Protein AF-A0A1G1BSC0-F1 (afdb_monomer)

Nearest PDB structures (foldseek):
  4chg-assembly3_E  TM=6.223E-01  e=8.580E-01  Mycobacterium tuberculosis H37Rv
  1u7d-assembly1_A  TM=5.367E-01  e=4.393E+00  Methanocaldococcus jannaschii
  8uu8-assembly1_v  TM=3.610E-01  e=3.247E+00  Listeria monocytogenes EGD-e

Secondary structure (DSSP, 8-state):
-------HHHHHHHHHHHHHHHHSB-TTTTTPBP---HHHHHHHHHHHHHT--EE---HHHHHHHHHHH-PPEE-HHHHHHHHHHTTS----HHHHHHHHHHHHTTPPPPPHHHHHHHHHHHSSPPP---S-----PPP---

Radius of gyration: 19.14 Å; Cα contacts (8 Å, |Δi|>4): 125; chains: 1; bounding box: 34×44×58 Å

Mean predicted aligned error: 8.36 Å

Foldseek 3Di:
DDDDDCPPQLVVLLVVLVVCQCQQFQPVPVGHGQDDDSVLSNQLSVCVVVVHAAEAPPPSSQSSCCVPPVGHHHHPLNVVLVCLVVVVDADDPVVLVVQLVCVVVVHDDDDPVSQVSVCVSRVDHRDDDPPDPDDDDPDPDD

pLDDT: mean 86.01, std 16.2, range [36.44, 97.12]

Sequence (142 aa):
MRSEVESAEFKLLRRAVQKKAETLRNPRNNERPFYLSSEDIDVVTAAVTHAWEVTTVDKELIAFLSLQYDLEAVEPLHLVNNWLEGGLITWDDNRHAVVEDWLDQNEKPQSPAEIRRFEKLTGRRYPQWDGDPGPSRPARRG

Structure (mmCIF, N/CA/C/O backbone):
data_AF-A0A1G1BSC0-F1
#
_entry.id   AF-A0A1G1BSC0-F1
#
loop_
_atom_site.group_PDB
_atom_site.id
_atom_site.type_symbol
_atom_site.label_atom_id
_atom_site.label_alt_id
_atom_site.label_comp_id
_atom_site.label_asym_id
_atom_site.label_entity_id
_atom_site.label_seq_id
_atom_site.pdbx_PDB_ins_code
_atom_site.Cartn_x
_atom_site.Cartn_y
_atom_site.Cartn_z
_atom_site.occupancy
_atom_site.B_iso_or_equiv
_atom_site.auth_seq_id
_atom_site.auth_comp_id
_atom_site.auth_asym_id
_atom_site.auth_atom_id
_atom_site.pdbx_PDB_model_num
ATOM 1 N N . MET A 1 1 ? 13.858 -22.646 9.474 1.00 40.22 1 MET A N 1
ATOM 2 C CA . MET A 1 1 ? 13.112 -22.586 8.205 1.00 40.22 1 MET A CA 1
ATOM 3 C C . MET A 1 1 ? 13.793 -21.524 7.349 1.00 40.22 1 MET A C 1
ATOM 5 O O . MET A 1 1 ? 13.528 -20.347 7.523 1.00 40.22 1 MET A O 1
ATOM 9 N N . ARG A 1 2 ? 14.828 -21.911 6.594 1.00 36.44 2 ARG A N 1
ATOM 10 C CA . ARG A 1 2 ? 15.519 -21.006 5.662 1.00 36.44 2 ARG A CA 1
ATOM 11 C C . ARG A 1 2 ? 14.739 -21.069 4.357 1.00 36.44 2 ARG A C 1
ATOM 13 O O . ARG A 1 2 ? 14.438 -22.177 3.922 1.00 36.44 2 ARG A O 1
ATOM 20 N N . SER A 1 3 ? 14.359 -19.902 3.848 1.00 45.97 3 SER A N 1
ATOM 21 C CA . SER A 1 3 ? 13.565 -19.730 2.638 1.00 45.97 3 SER A CA 1
ATOM 22 C C . SER A 1 3 ? 14.105 -20.598 1.511 1.00 45.97 3 SER A C 1
ATOM 24 O O . SER A 1 3 ? 15.316 -20.678 1.288 1.00 45.97 3 SER A O 1
ATOM 26 N N . GLU A 1 4 ? 13.194 -21.268 0.814 1.00 51.69 4 GLU A N 1
ATOM 27 C CA . GLU A 1 4 ? 13.471 -21.760 -0.522 1.00 51.6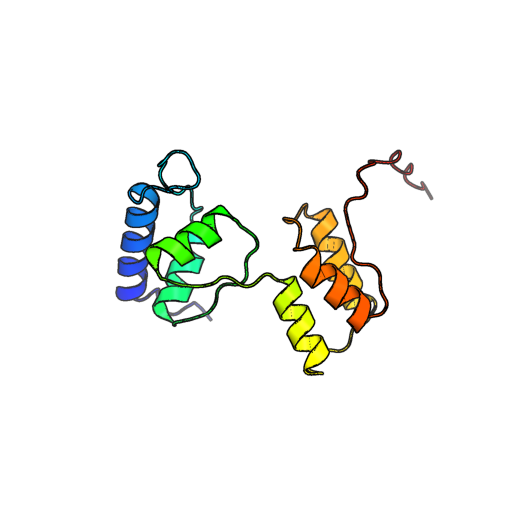9 4 GLU A CA 1
ATOM 28 C C . GLU A 1 4 ? 13.975 -20.568 -1.330 1.00 51.69 4 GLU A C 1
ATOM 30 O O . GLU A 1 4 ? 13.263 -19.596 -1.561 1.00 51.69 4 GLU A O 1
ATOM 35 N N . VAL A 1 5 ? 15.278 -20.608 -1.594 1.00 50.44 5 VAL A N 1
ATOM 36 C CA . VAL A 1 5 ? 15.989 -19.983 -2.700 1.00 50.44 5 VAL A CA 1
ATOM 37 C C . VAL A 1 5 ? 15.021 -19.272 -3.643 1.00 50.44 5 VAL A C 1
ATOM 39 O O . VAL A 1 5 ? 14.315 -19.946 -4.388 1.00 50.44 5 VAL A O 1
ATOM 42 N N . GLU A 1 6 ? 15.016 -17.933 -3.617 1.00 62.03 6 GLU A N 1
ATOM 43 C CA . GLU A 1 6 ? 14.444 -17.098 -4.681 1.00 62.03 6 GLU A CA 1
ATOM 44 C C . GLU A 1 6 ? 14.647 -17.807 -6.021 1.00 62.03 6 GLU A C 1
ATOM 46 O O . GLU A 1 6 ? 15.796 -18.003 -6.456 1.00 62.03 6 GLU A O 1
ATOM 51 N N . SER A 1 7 ? 13.550 -18.265 -6.625 1.00 80.44 7 SER A N 1
ATOM 52 C CA . SER A 1 7 ? 13.614 -19.059 -7.843 1.00 80.44 7 SER A CA 1
ATOM 53 C C . SER A 1 7 ? 14.392 -18.282 -8.911 1.00 80.44 7 SER A C 1
ATOM 55 O O . SER A 1 7 ? 14.447 -17.047 -8.906 1.00 80.44 7 SER A O 1
ATOM 57 N N . ALA A 1 8 ? 15.039 -18.987 -9.842 1.00 85.12 8 ALA A N 1
ATOM 58 C CA . ALA A 1 8 ? 15.734 -18.321 -10.949 1.00 85.12 8 ALA A CA 1
ATOM 59 C C . ALA A 1 8 ? 14.800 -17.351 -11.703 1.00 85.12 8 ALA A C 1
ATOM 61 O O . ALA A 1 8 ? 15.237 -16.299 -12.169 1.00 85.12 8 ALA A O 1
ATOM 62 N N . GLU A 1 9 ? 13.512 -17.691 -11.742 1.00 87.06 9 GLU A N 1
ATOM 63 C CA . GLU A 1 9 ? 12.424 -16.864 -12.248 1.00 87.06 9 GLU A CA 1
ATOM 64 C C . GLU A 1 9 ? 12.230 -15.577 -11.436 1.00 87.06 9 GLU A C 1
ATOM 66 O O . GLU A 1 9 ? 12.271 -14.497 -12.024 1.00 87.06 9 GLU A O 1
ATOM 71 N N . PHE A 1 10 ? 12.133 -15.650 -10.102 1.00 89.56 10 PHE A N 1
ATOM 72 C CA . PHE A 1 10 ? 12.009 -14.463 -9.248 1.00 89.56 10 PHE A C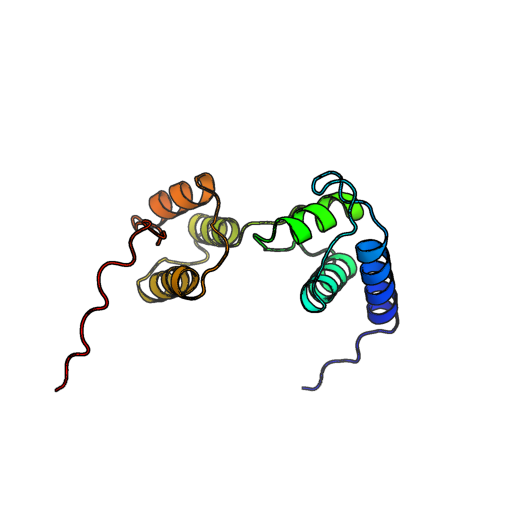A 1
ATOM 73 C C . PHE A 1 10 ? 13.183 -13.499 -9.452 1.00 89.56 10 PHE A C 1
ATOM 75 O O . PHE A 1 10 ? 12.989 -12.304 -9.655 1.00 89.56 10 PHE A O 1
ATOM 82 N N . LYS A 1 11 ? 14.419 -14.013 -9.496 1.00 92.94 11 LYS A N 1
ATOM 83 C CA . LYS A 1 11 ? 15.618 -13.185 -9.733 1.00 92.94 11 LYS A CA 1
ATOM 84 C C . LYS A 1 11 ? 15.612 -12.519 -11.103 1.00 92.94 11 LYS A C 1
ATOM 86 O O . LYS A 1 11 ? 16.068 -11.380 -11.237 1.00 92.94 11 LYS A O 1
ATOM 91 N N . LEU A 1 12 ? 15.147 -13.230 -12.129 1.00 93.94 12 LEU A N 1
ATOM 92 C CA . LEU A 1 12 ? 15.026 -12.684 -13.476 1.00 93.94 12 LEU A CA 1
ATOM 93 C C . LEU A 1 12 ? 13.964 -11.583 -13.517 1.00 93.94 12 LEU A C 1
ATOM 95 O O . LEU A 1 12 ? 14.235 -10.499 -14.039 1.00 93.94 12 LEU A O 1
ATOM 99 N N . LEU A 1 13 ? 12.798 -11.831 -12.920 1.00 94.25 13 LEU A N 1
ATOM 100 C CA . LEU A 1 13 ? 11.711 -10.865 -12.857 1.00 94.25 13 LEU A CA 1
ATOM 101 C C . LEU A 1 13 ? 12.119 -9.628 -12.059 1.00 94.25 13 LEU A C 1
ATOM 103 O O . LEU A 1 13 ? 11.956 -8.519 -12.554 1.00 94.25 13 LEU A O 1
ATOM 107 N N . ARG A 1 14 ? 12.767 -9.798 -10.906 1.00 96.06 14 ARG A N 1
ATOM 108 C CA . ARG A 1 14 ? 13.306 -8.702 -10.092 1.00 96.06 14 ARG A CA 1
ATOM 109 C C . ARG A 1 14 ? 14.221 -7.781 -10.893 1.00 96.06 14 ARG A C 1
ATOM 111 O O . ARG A 1 14 ? 14.089 -6.561 -10.842 1.00 96.06 14 ARG A O 1
ATOM 118 N N . ARG A 1 15 ? 15.133 -8.350 -11.691 1.00 96.62 15 ARG A N 1
ATOM 119 C CA . ARG A 1 15 ? 16.006 -7.573 -12.591 1.00 96.62 15 ARG A CA 1
ATOM 120 C C . ARG A 1 15 ? 15.215 -6.848 -13.676 1.00 96.62 15 ARG A C 1
ATOM 122 O O . ARG A 1 15 ? 15.557 -5.718 -14.015 1.00 96.62 15 ARG A O 1
ATOM 129 N N . ALA A 1 16 ? 14.179 -7.481 -14.223 1.00 96.12 16 ALA A N 1
ATOM 130 C CA . ALA A 1 16 ? 13.308 -6.852 -15.208 1.00 96.12 16 ALA A CA 1
ATOM 131 C C . ALA A 1 16 ? 12.516 -5.683 -14.599 1.00 96.12 16 ALA A C 1
ATOM 133 O O . ALA A 1 16 ? 12.466 -4.612 -15.202 1.00 96.12 16 ALA A O 1
ATOM 134 N N . VAL A 1 17 ? 11.962 -5.854 -13.395 1.00 96.25 17 VAL A N 1
ATOM 135 C CA . VAL A 1 17 ? 11.259 -4.814 -12.629 1.00 96.25 17 VAL A CA 1
ATOM 136 C C . VAL A 1 17 ? 12.201 -3.643 -12.342 1.00 96.25 17 VAL A C 1
ATOM 138 O O . VAL A 1 17 ? 11.870 -2.513 -12.696 1.00 96.25 17 VAL A O 1
ATOM 141 N N . GLN A 1 18 ? 13.406 -3.911 -11.825 1.00 97.00 18 GLN A N 1
ATOM 142 C CA . GLN A 1 18 ? 14.449 -2.900 -11.606 1.00 97.00 18 GLN A CA 1
ATOM 143 C C . GLN A 1 18 ? 14.744 -2.116 -12.886 1.00 97.00 18 GLN A C 1
ATOM 145 O O . GLN A 1 18 ? 14.698 -0.886 -12.905 1.00 97.00 18 GLN A O 1
ATOM 150 N N . LYS A 1 19 ? 14.995 -2.826 -13.993 1.00 96.50 19 LYS A N 1
ATOM 151 C CA . LYS A 1 19 ? 15.314 -2.176 -15.263 1.00 96.50 19 LYS A CA 1
ATOM 152 C C . LYS A 1 19 ? 14.164 -1.304 -15.758 1.00 96.50 19 LYS A C 1
ATOM 154 O O . LYS A 1 19 ? 14.406 -0.237 -16.323 1.00 96.50 19 LYS A O 1
ATOM 159 N N . LYS A 1 20 ? 12.921 -1.745 -15.558 1.00 95.81 20 LYS A N 1
ATOM 160 C CA . LYS A 1 20 ? 11.731 -0.969 -15.904 1.00 95.81 20 LYS A CA 1
ATOM 161 C C . LYS A 1 20 ? 11.603 0.275 -15.035 1.00 95.81 20 LYS A C 1
ATOM 163 O O . LYS A 1 20 ? 11.376 1.332 -15.604 1.00 95.81 20 LYS A O 1
ATOM 168 N N . ALA A 1 21 ? 11.824 0.198 -13.725 1.00 94.50 21 ALA A N 1
ATOM 169 C CA . ALA A 1 21 ? 11.788 1.375 -12.853 1.00 94.50 21 ALA A CA 1
ATOM 170 C C . ALA A 1 21 ? 12.781 2.462 -13.317 1.00 94.50 21 ALA A C 1
ATOM 172 O O . ALA A 1 21 ? 12.419 3.628 -13.455 1.00 94.50 21 ALA A O 1
ATOM 173 N N . GLU A 1 22 ? 13.995 2.056 -13.698 1.00 94.00 22 GLU A N 1
ATOM 174 C CA . GLU A 1 22 ? 15.059 2.954 -14.175 1.00 94.00 22 GLU A CA 1
ATOM 175 C C . GLU A 1 22 ? 14.814 3.572 -15.564 1.00 94.00 22 GLU A C 1
ATOM 177 O O . GLU A 1 22 ? 15.435 4.579 -15.915 1.00 94.00 22 GLU A O 1
ATOM 182 N N . THR A 1 23 ? 13.968 2.957 -16.395 1.00 93.12 23 THR A N 1
ATOM 183 C CA . THR A 1 23 ? 13.819 3.337 -17.813 1.00 93.12 23 THR A CA 1
ATOM 184 C C . THR A 1 23 ? 12.435 3.856 -18.174 1.00 93.12 23 THR A C 1
ATOM 186 O O . THR A 1 23 ? 12.325 4.711 -19.056 1.00 93.12 23 THR A O 1
ATOM 189 N N . LEU A 1 24 ? 11.390 3.375 -17.501 1.00 92.38 24 LEU A N 1
ATOM 190 C CA . LEU A 1 24 ? 10.013 3.784 -17.726 1.00 92.38 24 LEU A CA 1
ATOM 191 C C . LEU A 1 24 ? 9.826 5.232 -17.277 1.00 92.38 24 LEU A C 1
ATOM 193 O O . LEU A 1 24 ? 10.211 5.621 -16.178 1.00 92.38 24 LEU A O 1
ATOM 197 N N . ARG A 1 25 ? 9.237 6.040 -18.154 1.00 90.25 25 ARG A N 1
ATOM 198 C CA . ARG A 1 25 ? 9.015 7.465 -17.921 1.00 90.25 25 ARG A CA 1
ATOM 199 C C . ARG A 1 25 ? 7.732 7.640 -17.122 1.00 90.25 25 ARG A C 1
ATOM 201 O O . ARG A 1 25 ? 6.675 7.207 -17.571 1.00 90.25 25 ARG A O 1
ATOM 208 N N . ASN A 1 26 ? 7.819 8.274 -15.955 1.00 87.94 26 ASN A N 1
ATOM 209 C CA . ASN A 1 26 ? 6.658 8.575 -15.131 1.00 87.94 26 ASN A CA 1
ATOM 210 C C . ASN A 1 26 ? 5.995 9.877 -15.625 1.00 87.94 26 ASN A C 1
ATOM 212 O O . ASN A 1 26 ? 6.535 10.964 -15.383 1.00 87.94 26 ASN A O 1
ATOM 216 N N . PRO A 1 27 ? 4.816 9.820 -16.275 1.00 85.88 27 PRO A N 1
ATOM 217 C CA . PRO A 1 27 ? 4.147 11.018 -16.784 1.00 85.88 27 PRO A CA 1
ATOM 218 C C . PRO A 1 27 ? 3.705 11.973 -15.663 1.00 85.88 27 PRO A C 1
ATOM 220 O O . PRO A 1 27 ? 3.497 13.156 -15.910 1.00 85.88 27 PRO A O 1
ATOM 223 N N . ARG A 1 28 ? 3.600 11.495 -14.415 1.00 83.69 28 ARG A N 1
ATOM 224 C CA . ARG A 1 28 ? 3.252 12.314 -13.243 1.00 83.69 28 ARG A CA 1
ATOM 225 C C . ARG A 1 28 ? 4.456 13.033 -12.626 1.00 83.69 28 ARG A C 1
ATOM 227 O O . ARG A 1 28 ? 4.263 13.843 -11.726 1.00 83.69 28 ARG A O 1
ATOM 234 N N . ASN A 1 29 ? 5.679 12.753 -13.087 1.00 84.12 29 ASN A N 1
ATOM 235 C CA . ASN A 1 29 ? 6.918 13.304 -12.530 1.00 84.12 29 ASN A CA 1
ATOM 236 C C . ASN A 1 29 ? 7.858 13.843 -13.623 1.00 84.12 29 ASN A C 1
ATOM 238 O O . ASN A 1 29 ? 9.027 13.462 -13.695 1.00 84.12 29 ASN A O 1
ATOM 242 N N . ASN A 1 30 ? 7.349 14.713 -14.504 1.00 84.94 30 ASN A N 1
ATOM 243 C CA . ASN A 1 30 ? 8.121 15.331 -15.597 1.00 84.94 30 ASN A CA 1
ATOM 244 C C . ASN A 1 30 ? 8.887 14.308 -16.455 1.00 84.94 30 ASN A C 1
ATOM 246 O O . ASN A 1 30 ? 10.038 14.541 -16.824 1.00 84.94 30 ASN A O 1
ATOM 250 N N . GLU A 1 31 ? 8.278 13.144 -16.696 1.00 88.50 31 GLU A N 1
ATOM 251 C CA . GLU A 1 31 ? 8.877 12.030 -17.438 1.00 88.50 31 GLU A CA 1
ATOM 252 C C . GLU A 1 31 ? 10.184 11.490 -16.830 1.00 88.50 31 GLU A C 1
ATOM 254 O O . GLU A 1 31 ? 10.938 10.773 -17.483 1.00 88.50 31 GLU A O 1
ATOM 259 N N . ARG A 1 32 ? 10.493 11.771 -15.562 1.00 88.94 32 ARG A N 1
ATOM 260 C CA . ARG A 1 32 ? 11.636 11.135 -14.892 1.00 88.94 32 ARG A CA 1
ATOM 261 C C . ARG A 1 32 ? 11.381 9.631 -14.696 1.00 88.94 32 ARG A C 1
ATOM 263 O O . ARG A 1 32 ? 10.220 9.217 -14.667 1.00 88.94 32 ARG A O 1
ATOM 270 N N . PRO A 1 33 ? 12.441 8.802 -14.595 1.00 92.12 33 PRO A N 1
ATOM 271 C CA . PRO A 1 33 ? 12.306 7.420 -14.141 1.00 92.12 33 PRO A CA 1
ATOM 272 C C . PRO A 1 33 ? 11.589 7.316 -12.797 1.00 92.12 33 PRO A C 1
ATOM 274 O O . PRO A 1 33 ? 11.578 8.278 -12.027 1.00 92.12 33 PRO A O 1
ATOM 277 N N . PHE A 1 34 ? 11.062 6.131 -12.509 1.00 93.00 34 PHE A N 1
ATOM 278 C CA . PHE A 1 34 ? 10.562 5.810 -11.180 1.00 93.00 34 PHE A CA 1
ATOM 279 C C . PHE A 1 34 ? 11.733 5.587 -10.224 1.00 93.00 34 PHE A C 1
ATOM 281 O O . PHE A 1 34 ? 12.686 4.869 -10.535 1.00 93.00 34 PHE A O 1
ATOM 288 N N . TYR A 1 35 ? 11.650 6.193 -9.049 1.00 90.12 35 TYR A N 1
ATOM 289 C CA . TYR A 1 35 ? 12.573 6.009 -7.946 1.00 90.12 35 TYR A CA 1
ATOM 290 C C . TYR A 1 35 ? 11.976 5.028 -6.934 1.00 90.12 35 TYR A C 1
ATOM 292 O O . TYR A 1 35 ? 11.416 5.412 -5.915 1.00 90.12 35 TYR A O 1
ATOM 300 N N . LEU A 1 36 ? 12.074 3.739 -7.254 1.00 94.06 36 LEU A N 1
ATOM 301 C CA . LEU A 1 36 ? 11.653 2.664 -6.358 1.00 94.06 36 LEU A CA 1
ATOM 302 C C . LEU A 1 36 ? 12.830 2.206 -5.493 1.00 94.06 36 LEU A C 1
ATOM 304 O O . LEU A 1 36 ? 13.946 2.038 -5.997 1.00 94.06 36 LEU A O 1
ATOM 308 N N . SER A 1 37 ? 12.577 1.997 -4.202 1.00 95.19 37 SER A N 1
ATOM 309 C CA . SER A 1 37 ? 13.541 1.376 -3.290 1.00 95.19 37 SER A CA 1
ATOM 310 C C . SER A 1 37 ? 13.770 -0.098 -3.645 1.00 95.19 37 SER A C 1
ATOM 312 O O . SER A 1 37 ? 13.041 -0.686 -4.444 1.00 95.19 37 SER A O 1
ATOM 314 N N . SER A 1 38 ? 14.788 -0.728 -3.054 1.00 94.88 38 SER A N 1
ATOM 315 C CA . SER A 1 38 ? 15.010 -2.165 -3.267 1.00 94.88 38 SER A CA 1
ATOM 316 C C . SER A 1 38 ? 13.815 -2.986 -2.774 1.00 94.88 38 SER A C 1
ATOM 318 O O . SER A 1 38 ? 13.438 -3.970 -3.406 1.00 94.88 38 SER A O 1
ATOM 320 N N . GLU A 1 39 ? 13.213 -2.554 -1.672 1.00 95.25 39 GLU A N 1
ATOM 321 C CA . GLU A 1 39 ? 12.048 -3.154 -1.039 1.00 95.25 39 GLU A CA 1
ATOM 322 C C . GLU A 1 39 ? 10.805 -3.017 -1.926 1.00 95.25 39 GLU A C 1
ATOM 324 O O . GLU A 1 39 ? 10.089 -3.996 -2.125 1.00 95.25 39 GLU A O 1
ATOM 329 N N . ASP A 1 40 ? 10.585 -1.853 -2.545 1.00 96.00 40 ASP A N 1
ATOM 330 C CA . ASP A 1 40 ? 9.489 -1.658 -3.506 1.00 96.00 40 ASP A CA 1
ATOM 331 C C . ASP A 1 40 ? 9.625 -2.600 -4.707 1.00 96.00 40 ASP A C 1
ATOM 333 O O . ASP A 1 40 ? 8.647 -3.187 -5.170 1.00 96.00 40 ASP A O 1
ATOM 337 N N . ILE A 1 41 ? 10.849 -2.780 -5.208 1.00 96.81 41 ILE A N 1
ATOM 338 C CA . ILE A 1 41 ? 11.131 -3.707 -6.307 1.00 96.81 41 ILE A CA 1
ATOM 339 C C . ILE A 1 41 ? 10.808 -5.144 -5.894 1.00 96.81 41 ILE A C 1
ATOM 341 O O . ILE A 1 41 ? 10.225 -5.884 -6.692 1.00 96.81 41 ILE A O 1
ATOM 345 N N . ASP A 1 42 ? 11.135 -5.537 -4.664 1.00 95.69 42 ASP A N 1
ATOM 346 C CA . ASP A 1 42 ? 10.806 -6.861 -4.129 1.00 95.69 42 ASP A CA 1
ATOM 347 C C . ASP A 1 42 ? 9.289 -7.050 -4.001 1.00 95.69 42 ASP A C 1
ATOM 349 O O . ASP A 1 42 ? 8.765 -8.079 -4.438 1.00 95.69 42 ASP A O 1
ATOM 353 N N . VAL A 1 43 ? 8.570 -6.036 -3.508 1.00 95.00 43 VAL A N 1
ATOM 354 C CA . VAL A 1 43 ? 7.101 -6.028 -3.412 1.00 95.00 43 VAL A CA 1
ATOM 355 C C . VAL A 1 43 ? 6.457 -6.184 -4.787 1.00 95.00 43 VAL A C 1
ATOM 357 O O . VAL A 1 43 ? 5.624 -7.071 -4.971 1.00 95.00 43 VAL A O 1
ATOM 360 N N . VAL A 1 44 ? 6.863 -5.386 -5.781 1.00 95.62 44 VAL A N 1
ATOM 361 C CA . VAL A 1 44 ? 6.328 -5.497 -7.150 1.00 95.62 44 VAL A CA 1
ATOM 362 C C . VAL A 1 44 ? 6.638 -6.870 -7.739 1.00 95.62 44 VAL A C 1
ATOM 364 O O . VAL A 1 44 ? 5.778 -7.483 -8.368 1.00 95.62 44 VAL A O 1
ATOM 367 N N . THR A 1 45 ? 7.858 -7.370 -7.541 1.00 95.06 45 THR A N 1
ATOM 368 C CA . THR A 1 45 ? 8.269 -8.678 -8.066 1.00 95.06 45 THR A CA 1
ATOM 369 C C . THR A 1 45 ? 7.399 -9.786 -7.486 1.00 95.06 45 THR A C 1
ATOM 371 O O . THR A 1 45 ? 6.894 -10.619 -8.241 1.00 95.06 45 THR A O 1
ATOM 374 N N . ALA A 1 46 ? 7.176 -9.786 -6.171 1.00 93.19 46 ALA A N 1
ATOM 375 C CA . ALA A 1 46 ? 6.306 -10.751 -5.511 1.00 93.19 46 ALA A CA 1
ATOM 376 C C . ALA A 1 46 ? 4.859 -10.643 -6.014 1.00 93.19 46 ALA A C 1
ATOM 378 O O . ALA A 1 46 ? 4.270 -11.654 -6.398 1.00 93.19 46 ALA A O 1
ATOM 379 N N . ALA A 1 47 ? 4.323 -9.422 -6.092 1.00 93.38 47 ALA A N 1
ATOM 380 C CA . ALA A 1 47 ? 2.962 -9.175 -6.551 1.00 93.38 47 ALA A CA 1
ATOM 381 C C . ALA A 1 47 ? 2.727 -9.694 -7.974 1.00 93.38 47 ALA A C 1
ATOM 383 O O . ALA A 1 47 ? 1.765 -10.415 -8.222 1.00 93.38 47 ALA A O 1
ATOM 384 N N . VAL A 1 48 ? 3.651 -9.412 -8.894 1.00 91.81 48 VAL A N 1
ATOM 385 C CA . VAL A 1 48 ? 3.567 -9.874 -10.286 1.00 91.81 48 VAL A CA 1
ATOM 386 C C . VAL A 1 48 ? 3.746 -11.390 -10.389 1.00 91.81 48 VAL A C 1
ATOM 388 O O . VAL A 1 48 ? 3.024 -12.031 -11.148 1.00 91.81 48 VAL A O 1
ATOM 391 N N . THR A 1 49 ? 4.669 -11.980 -9.621 1.00 91.56 49 THR A N 1
ATOM 392 C CA . THR A 1 49 ? 4.920 -13.437 -9.641 1.00 91.56 49 THR A CA 1
ATOM 393 C C . THR A 1 49 ? 3.683 -14.228 -9.229 1.00 91.56 49 THR A C 1
ATOM 395 O O . THR A 1 49 ? 3.393 -15.278 -9.797 1.00 91.56 49 THR A O 1
ATOM 398 N N . HIS A 1 50 ? 2.958 -13.734 -8.227 1.00 89.69 50 HIS A N 1
ATOM 399 C CA . HIS A 1 50 ? 1.860 -14.466 -7.604 1.00 89.69 50 HIS A CA 1
ATOM 400 C C . HIS A 1 50 ? 0.471 -13.918 -7.946 1.00 89.69 50 HIS A C 1
ATOM 402 O O . HIS A 1 50 ? -0.516 -14.422 -7.413 1.00 89.69 50 HIS A O 1
ATOM 408 N N . ALA A 1 51 ? 0.392 -12.917 -8.830 1.00 89.00 51 ALA A N 1
ATOM 409 C CA . ALA A 1 51 ? -0.834 -12.185 -9.145 1.00 89.00 51 ALA A CA 1
ATOM 410 C C . ALA A 1 51 ? -1.551 -11.670 -7.880 1.00 89.00 51 ALA A C 1
ATOM 412 O O . ALA A 1 51 ? -2.761 -11.824 -7.724 1.00 89.00 51 ALA A O 1
ATOM 413 N N . TRP A 1 52 ? -0.782 -11.104 -6.949 1.00 91.81 52 TRP A N 1
ATOM 414 C CA . TRP A 1 52 ? -1.313 -10.519 -5.721 1.00 91.81 52 TRP A CA 1
ATOM 415 C C . TRP A 1 52 ? -1.634 -9.039 -5.895 1.00 91.81 52 TRP A C 1
ATOM 417 O O . TRP A 1 52 ? -0.959 -8.316 -6.630 1.00 91.81 52 TRP A O 1
ATOM 427 N N . GLU A 1 53 ? -2.632 -8.586 -5.143 1.00 90.81 53 GLU A N 1
ATOM 428 C CA . GLU A 1 53 ? -2.880 -7.166 -4.923 1.00 90.81 53 GLU A CA 1
ATOM 429 C C . GLU A 1 53 ? -1.806 -6.580 -4.000 1.00 90.81 53 GLU A C 1
ATOM 431 O O . GLU A 1 53 ? -1.288 -7.255 -3.105 1.00 90.81 53 GLU A O 1
ATOM 436 N N . VAL A 1 54 ? -1.477 -5.304 -4.205 1.00 93.88 54 VAL A N 1
ATOM 437 C CA . VAL A 1 54 ? -0.513 -4.587 -3.364 1.00 93.88 54 VAL A CA 1
ATOM 438 C C . VAL A 1 54 ? -1.256 -3.620 -2.463 1.00 93.88 54 VAL A C 1
ATOM 440 O O . VAL A 1 54 ? -2.029 -2.789 -2.932 1.00 93.88 54 VAL A O 1
ATOM 443 N N . THR A 1 55 ? -0.978 -3.681 -1.165 1.00 93.69 55 THR A N 1
ATOM 444 C CA . THR A 1 55 ? -1.465 -2.686 -0.211 1.00 93.69 55 THR A CA 1
ATOM 445 C C . THR A 1 55 ? -0.383 -1.637 0.031 1.00 93.69 55 THR A C 1
ATOM 447 O O . THR A 1 55 ? 0.683 -1.959 0.548 1.00 93.69 55 THR A O 1
ATOM 450 N N . THR A 1 56 ? -0.623 -0.385 -0.361 1.00 93.50 56 THR A N 1
ATOM 451 C CA . THR A 1 56 ? 0.326 0.722 -0.169 1.00 93.50 56 THR A CA 1
ATOM 452 C C . THR A 1 56 ? -0.357 2.083 -0.320 1.00 93.50 56 THR A C 1
ATOM 454 O O . THR A 1 56 ? -1.388 2.214 -0.974 1.00 93.50 56 THR A O 1
ATOM 457 N N . VAL A 1 57 ? 0.253 3.114 0.260 1.00 90.62 57 VAL A N 1
ATOM 458 C CA . VAL A 1 57 ? -0.076 4.540 0.062 1.00 90.62 57 VAL A CA 1
ATOM 459 C C . VAL A 1 57 ? 1.049 5.294 -0.658 1.00 90.62 57 VAL A C 1
ATOM 461 O O . VAL A 1 57 ? 1.006 6.518 -0.826 1.00 90.62 57 VAL A O 1
ATOM 464 N N . ASP A 1 58 ? 2.085 4.582 -1.107 1.00 91.25 58 ASP A N 1
ATOM 465 C CA . ASP A 1 58 ? 3.191 5.175 -1.842 1.00 91.25 58 ASP A CA 1
ATOM 466 C C . ASP A 1 58 ? 2.779 5.538 -3.275 1.00 91.25 58 ASP A C 1
ATOM 468 O O . ASP A 1 58 ? 2.675 4.692 -4.156 1.00 91.25 58 ASP A O 1
ATOM 472 N N . LYS A 1 59 ? 2.591 6.836 -3.529 1.00 90.56 59 LYS A N 1
ATOM 473 C CA . LYS A 1 59 ? 2.178 7.359 -4.840 1.00 90.56 59 LYS A CA 1
ATOM 474 C C . LYS A 1 59 ? 3.092 6.957 -6.000 1.00 90.56 59 LYS A C 1
ATOM 476 O O . LYS A 1 59 ? 2.601 6.860 -7.125 1.00 90.56 59 LYS A O 1
ATOM 481 N N . GLU A 1 60 ? 4.390 6.792 -5.765 1.00 92.00 60 GLU A N 1
ATOM 482 C CA . GLU A 1 60 ? 5.340 6.421 -6.810 1.00 92.00 60 GLU A CA 1
ATOM 483 C C . GLU A 1 60 ? 5.215 4.938 -7.152 1.00 92.00 60 GLU A C 1
ATOM 485 O O . GLU A 1 60 ? 5.073 4.598 -8.329 1.00 92.00 60 GLU A O 1
ATOM 490 N N . LEU A 1 61 ? 5.128 4.080 -6.132 1.00 94.44 61 LEU A N 1
ATOM 491 C CA . LEU A 1 61 ? 4.851 2.654 -6.300 1.00 94.44 61 LEU A CA 1
ATOM 492 C C . LEU A 1 61 ? 3.480 2.410 -6.951 1.00 94.44 61 LEU A C 1
ATOM 494 O O . LEU A 1 61 ? 3.388 1.650 -7.913 1.00 94.44 61 LEU A O 1
ATOM 498 N N . ILE A 1 62 ? 2.429 3.102 -6.497 1.00 93.38 62 ILE A N 1
ATOM 499 C CA . ILE A 1 62 ? 1.075 3.025 -7.076 1.00 93.38 62 ILE A CA 1
ATOM 500 C C . ILE A 1 62 ? 1.107 3.392 -8.563 1.00 93.38 62 ILE A C 1
ATOM 502 O O . ILE A 1 62 ? 0.538 2.692 -9.400 1.00 93.38 62 ILE A O 1
ATOM 506 N N . ALA A 1 63 ? 1.778 4.494 -8.910 1.00 92.94 63 ALA A N 1
ATOM 507 C CA . ALA A 1 63 ? 1.887 4.926 -10.297 1.00 92.94 63 ALA A CA 1
ATOM 508 C C . ALA A 1 63 ? 2.657 3.910 -11.154 1.00 92.94 63 ALA A C 1
ATOM 510 O O . ALA A 1 63 ? 2.281 3.690 -12.304 1.00 92.94 63 ALA A O 1
ATOM 511 N N . PHE A 1 64 ? 3.699 3.281 -10.607 1.00 95.38 64 PHE A N 1
ATOM 512 C CA . PHE A 1 64 ? 4.459 2.253 -11.312 1.00 95.38 64 PHE A CA 1
ATOM 513 C C . PHE A 1 64 ? 3.631 0.989 -11.562 1.00 95.38 64 PHE A C 1
ATOM 515 O O . PHE A 1 64 ? 3.584 0.505 -12.692 1.00 95.38 64 PHE A O 1
ATOM 522 N N . LEU A 1 65 ? 2.954 0.482 -10.527 1.00 94.75 65 LEU A N 1
ATOM 523 C CA . LEU A 1 65 ? 2.086 -0.698 -10.593 1.00 94.75 65 LEU A CA 1
ATOM 524 C C . LEU A 1 65 ? 0.980 -0.527 -11.638 1.00 94.75 65 LEU A C 1
ATOM 526 O O . LEU A 1 65 ? 0.837 -1.371 -12.524 1.00 94.75 65 LEU A O 1
ATOM 530 N N . SER A 1 66 ? 0.278 0.606 -11.589 1.00 92.19 66 SER A N 1
ATOM 531 C CA . SER A 1 66 ? -0.793 0.924 -12.534 1.00 92.19 66 SER A CA 1
ATOM 532 C C . SER A 1 66 ? -0.264 1.059 -13.963 1.00 92.19 66 SER A C 1
ATOM 534 O O . SER A 1 66 ? -0.794 0.438 -14.878 1.00 92.19 66 SER A O 1
ATOM 536 N N . LEU A 1 67 ? 0.823 1.811 -14.172 1.00 92.50 67 LEU A N 1
ATOM 537 C CA . LEU A 1 67 ? 1.342 2.060 -15.518 1.00 92.50 67 LEU A CA 1
ATOM 538 C C . LEU A 1 67 ? 1.912 0.799 -16.178 1.00 92.50 67 LEU A C 1
ATOM 540 O O . LEU A 1 67 ? 1.798 0.632 -17.391 1.00 92.50 67 LEU A O 1
ATOM 544 N N . GLN A 1 68 ? 2.586 -0.054 -15.406 1.00 93.50 68 GLN A N 1
ATOM 545 C CA . GLN A 1 68 ? 3.360 -1.157 -15.964 1.00 93.50 68 GLN A CA 1
ATOM 546 C C . GLN A 1 68 ? 2.621 -2.496 -15.956 1.00 93.50 68 GLN A C 1
ATOM 548 O O . GLN A 1 68 ? 2.891 -3.334 -16.822 1.00 93.50 68 GLN A O 1
ATOM 553 N N . TYR A 1 69 ? 1.751 -2.719 -14.979 1.00 90.75 69 TYR A N 1
ATOM 554 C CA . TYR A 1 69 ? 1.138 -4.024 -14.748 1.00 90.75 69 TYR A CA 1
ATOM 555 C C . TYR A 1 69 ? -0.387 -3.968 -14.697 1.00 90.75 69 TYR A C 1
ATOM 557 O O . TYR A 1 69 ? -0.991 -5.016 -14.504 1.00 90.75 69 TYR A O 1
ATOM 565 N N . ASP A 1 70 ? -0.992 -2.787 -14.889 1.00 89.81 70 ASP A N 1
ATOM 566 C CA . ASP A 1 70 ? -2.440 -2.577 -14.739 1.00 89.81 70 ASP A CA 1
ATOM 567 C C . ASP A 1 70 ? -2.950 -3.063 -13.369 1.00 89.81 70 ASP A C 1
ATOM 569 O O . ASP A 1 70 ? -4.059 -3.568 -13.222 1.00 89.81 70 ASP A O 1
ATOM 573 N N . LEU A 1 71 ? -2.082 -2.960 -12.354 1.00 88.25 71 LEU A N 1
ATOM 574 C CA . LEU A 1 71 ? -2.385 -3.353 -10.986 1.00 88.25 71 LEU A CA 1
ATOM 575 C C . LEU A 1 71 ? -2.853 -2.131 -10.207 1.00 88.25 71 LEU A C 1
ATOM 577 O O . LEU A 1 71 ? -2.136 -1.130 -10.098 1.00 88.25 71 LEU A O 1
ATOM 581 N N . GLU A 1 72 ? -4.043 -2.242 -9.630 1.00 86.62 72 GLU A N 1
ATOM 582 C CA . GLU A 1 72 ? -4.517 -1.298 -8.632 1.00 86.62 72 GLU A CA 1
ATOM 583 C C . GLU A 1 72 ? -3.915 -1.641 -7.270 1.00 86.62 72 GLU A C 1
ATOM 585 O O . GLU A 1 72 ? -3.789 -2.802 -6.877 1.00 86.62 72 GLU A O 1
ATOM 590 N N . ALA A 1 73 ? -3.511 -0.599 -6.554 1.00 90.19 73 ALA A N 1
ATOM 591 C CA . ALA A 1 73 ? -3.058 -0.715 -5.184 1.00 90.19 73 ALA A CA 1
ATOM 592 C C . ALA A 1 73 ? -4.180 -0.294 -4.241 1.00 90.19 73 ALA A C 1
ATOM 594 O O . ALA A 1 73 ? -4.923 0.650 -4.516 1.00 90.19 73 ALA A O 1
ATOM 595 N N . VAL A 1 74 ? -4.258 -0.972 -3.105 1.00 91.19 74 VAL A N 1
ATOM 596 C CA . VAL A 1 74 ? -5.276 -0.746 -2.084 1.00 91.19 74 VAL A CA 1
ATOM 597 C C . VAL A 1 74 ? -4.654 0.001 -0.908 1.00 91.19 74 VAL A C 1
ATOM 599 O O . VAL A 1 74 ? -3.544 -0.307 -0.478 1.00 91.19 74 VAL A O 1
ATOM 602 N N . GLU A 1 75 ? -5.354 0.988 -0.354 1.00 91.75 75 GLU A N 1
ATOM 603 C CA . GLU A 1 75 ? -4.886 1.667 0.858 1.00 91.75 75 GLU A CA 1
ATOM 604 C C . GLU A 1 75 ? -4.998 0.724 2.076 1.00 91.75 75 GLU A C 1
ATOM 606 O O . GLU A 1 75 ? -5.999 0.012 2.201 1.00 91.75 75 GLU A O 1
ATOM 611 N N . PRO A 1 76 ? -4.038 0.721 3.021 1.00 93.75 76 PRO A N 1
ATOM 612 C CA . PRO A 1 76 ? -4.129 -0.093 4.235 1.00 93.75 76 PRO A CA 1
ATOM 613 C C . PRO A 1 76 ? -5.458 0.068 4.983 1.00 93.75 76 PRO A C 1
ATOM 615 O O . PRO A 1 76 ? -6.058 -0.921 5.408 1.00 93.75 76 PRO A O 1
ATOM 618 N N . LEU A 1 77 ? -5.968 1.298 5.097 1.00 94.31 77 LEU A N 1
ATOM 619 C CA . LEU A 1 77 ? -7.2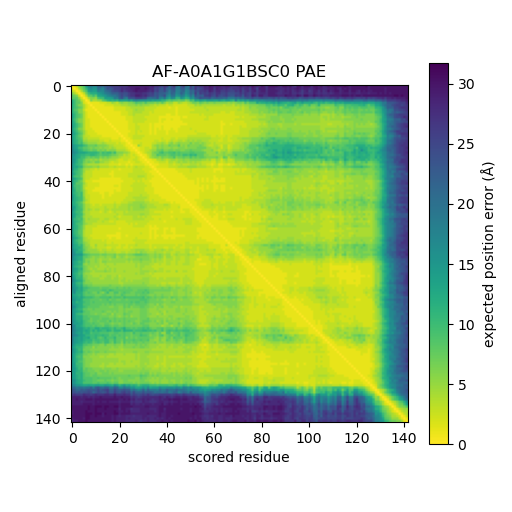30 1.555 5.788 1.00 94.31 77 LEU A CA 1
ATOM 620 C C . LEU A 1 77 ? -8.448 1.003 5.033 1.00 94.31 77 LEU A C 1
ATOM 622 O O . LEU A 1 77 ? -9.414 0.583 5.669 1.00 94.31 77 LEU A O 1
ATOM 626 N N . HIS A 1 78 ? -8.391 0.927 3.700 1.00 95.12 78 HIS A N 1
ATOM 627 C CA . HIS A 1 78 ? -9.440 0.289 2.904 1.00 95.12 78 HIS A CA 1
ATOM 628 C C . HIS A 1 78 ? -9.569 -1.199 3.247 1.00 95.12 78 HIS A C 1
ATOM 630 O O . HIS A 1 78 ? -10.676 -1.703 3.444 1.00 95.12 78 HIS A O 1
ATOM 636 N N . LEU A 1 79 ? -8.437 -1.896 3.384 1.00 94.88 79 LEU A N 1
ATOM 637 C CA . LEU A 1 79 ? -8.415 -3.306 3.770 1.00 94.88 79 LEU A CA 1
ATOM 638 C C . LEU A 1 79 ? -9.003 -3.511 5.175 1.00 94.88 79 LEU A C 1
ATOM 640 O O . LEU A 1 79 ? -9.849 -4.385 5.372 1.00 94.88 79 LEU A O 1
ATOM 644 N N . VAL A 1 80 ? -8.620 -2.657 6.130 1.00 95.44 80 VAL A N 1
ATOM 645 C CA . VAL A 1 80 ? -9.172 -2.664 7.495 1.00 95.44 80 VAL A CA 1
ATOM 646 C C . VAL A 1 80 ? -10.689 -2.460 7.482 1.00 95.44 80 VAL A C 1
ATOM 648 O O . VAL A 1 80 ? -11.415 -3.210 8.138 1.00 95.44 80 VAL A O 1
ATOM 651 N N . ASN A 1 81 ? -11.185 -1.494 6.708 1.00 97.12 81 ASN A N 1
ATOM 652 C CA . ASN A 1 81 ? -12.618 -1.231 6.579 1.00 97.12 81 ASN A CA 1
ATOM 653 C C . ASN A 1 81 ? -13.376 -2.430 5.998 1.00 97.12 81 ASN A C 1
ATOM 6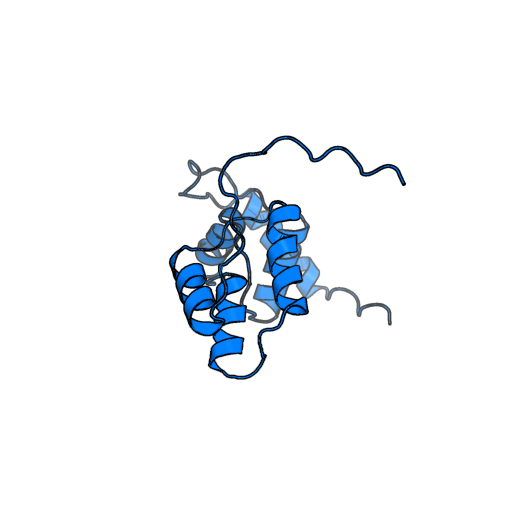55 O O . ASN A 1 81 ? -14.431 -2.794 6.516 1.00 97.12 81 ASN A O 1
ATOM 659 N N . ASN A 1 82 ? -12.824 -3.088 4.975 1.00 96.25 82 ASN A N 1
ATOM 660 C CA . ASN A 1 82 ? -13.426 -4.289 4.393 1.00 96.25 82 ASN A CA 1
ATOM 661 C C . ASN A 1 82 ? -13.504 -5.437 5.411 1.00 96.25 82 ASN A C 1
ATOM 663 O O . ASN A 1 82 ? -14.511 -6.141 5.476 1.00 96.25 82 ASN A O 1
ATOM 667 N N . TRP A 1 83 ? -12.473 -5.619 6.240 1.00 96.56 83 TRP A N 1
ATOM 668 C CA . TRP A 1 83 ? -12.485 -6.639 7.292 1.00 96.56 83 TRP A CA 1
ATOM 669 C C . TRP A 1 83 ? -13.492 -6.343 8.402 1.00 96.56 83 TRP A C 1
ATOM 671 O O . TRP A 1 83 ? -14.129 -7.272 8.901 1.00 96.56 83 TRP A O 1
ATOM 681 N N . LEU A 1 84 ? -13.660 -5.072 8.773 1.00 97.06 84 LEU A N 1
ATOM 682 C CA . LEU A 1 84 ? -14.674 -4.644 9.738 1.00 97.06 84 LEU A CA 1
ATOM 683 C C . LEU A 1 84 ? -16.090 -4.885 9.210 1.00 97.06 84 LEU A C 1
ATOM 685 O O . LEU A 1 84 ? -16.909 -5.484 9.904 1.00 97.06 84 LEU A O 1
ATOM 689 N N . GLU A 1 85 ? -16.373 -4.473 7.974 1.00 96.81 85 GLU A N 1
ATOM 690 C CA . GLU A 1 85 ? -17.683 -4.681 7.343 1.00 96.81 85 GLU A CA 1
ATOM 691 C C . GLU A 1 85 ? -18.009 -6.161 7.145 1.00 96.81 85 GLU A C 1
ATOM 693 O O . GLU A 1 85 ? -19.151 -6.575 7.342 1.00 96.81 85 GLU A O 1
ATOM 698 N N . GLY A 1 86 ? -17.004 -6.971 6.805 1.00 96.88 86 GLY A N 1
ATOM 699 C CA . GLY A 1 86 ? -17.142 -8.420 6.688 1.00 96.88 86 GLY A CA 1
ATOM 700 C C . GLY A 1 86 ? -17.254 -9.156 8.026 1.00 96.88 86 GLY A C 1
ATOM 701 O O . GLY A 1 86 ? -17.423 -10.373 8.024 1.00 96.88 86 GLY A O 1
ATOM 702 N N . GLY A 1 87 ? -17.126 -8.462 9.164 1.00 95.81 87 GLY A N 1
ATOM 703 C CA . GLY A 1 87 ? -17.130 -9.076 10.495 1.00 95.81 87 GLY A CA 1
ATOM 704 C C . GLY A 1 87 ? -15.932 -9.995 10.761 1.00 95.81 87 GLY A C 1
ATOM 705 O O . GLY A 1 87 ? -15.989 -10.830 11.661 1.00 95.81 87 GLY A O 1
ATOM 706 N N . LEU A 1 88 ? -14.852 -9.863 9.982 1.00 97.06 88 LEU A N 1
ATOM 707 C CA . LEU A 1 88 ? -13.627 -10.657 10.131 1.00 97.06 88 LEU A CA 1
ATOM 708 C C . LEU A 1 88 ? -12.813 -10.216 11.346 1.00 97.06 88 LEU A C 1
ATOM 710 O O . LEU A 1 88 ? -12.109 -11.021 11.956 1.00 97.06 88 LEU A O 1
ATOM 714 N N . ILE A 1 89 ? -12.913 -8.934 11.696 1.00 95.94 89 ILE A N 1
ATOM 715 C CA . ILE A 1 89 ? -12.290 -8.363 12.884 1.00 95.94 89 ILE A CA 1
ATOM 716 C C . ILE A 1 89 ? -13.302 -7.524 13.658 1.00 95.94 89 ILE A C 1
ATOM 718 O O . ILE A 1 89 ? -14.196 -6.902 13.089 1.00 95.94 89 ILE A O 1
ATOM 722 N N . THR A 1 90 ? -13.119 -7.469 14.972 1.00 94.88 90 THR A N 1
ATOM 723 C CA . THR A 1 90 ? -13.742 -6.466 15.837 1.00 94.88 90 THR A CA 1
ATOM 724 C C . THR A 1 90 ? -12.760 -5.332 16.085 1.00 94.88 90 THR A C 1
ATOM 726 O O . THR A 1 90 ? -11.548 -5.554 16.073 1.00 94.88 90 THR A O 1
ATOM 729 N N . TRP A 1 91 ? -13.267 -4.134 16.368 1.00 96.44 91 TRP A N 1
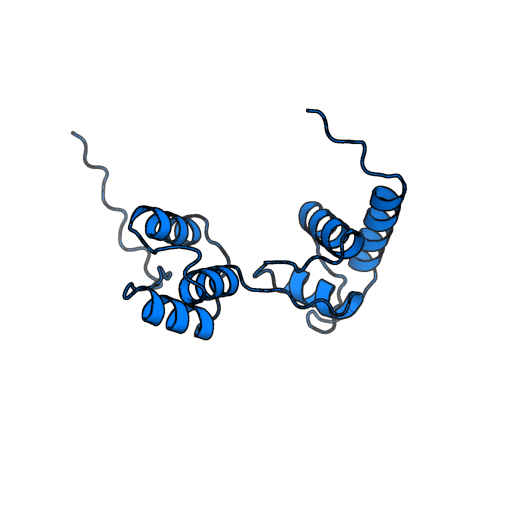ATOM 730 C CA . TRP A 1 91 ? -12.422 -2.989 16.694 1.00 96.44 91 TRP A CA 1
ATOM 731 C C . TRP A 1 91 ? -12.347 -2.747 18.205 1.00 96.44 91 TRP A C 1
ATOM 733 O O . TRP A 1 91 ? -13.377 -2.566 18.852 1.00 96.44 91 TRP A O 1
ATOM 743 N N . ASP A 1 92 ? -11.138 -2.739 18.765 1.00 94.44 92 ASP A N 1
ATOM 744 C CA . ASP A 1 92 ? -10.858 -2.532 20.190 1.00 94.44 92 ASP A CA 1
ATOM 745 C C . ASP A 1 92 ? -9.698 -1.544 20.407 1.00 94.44 92 ASP A C 1
ATOM 747 O O . ASP A 1 92 ? -9.089 -1.059 19.453 1.00 94.44 92 ASP A O 1
ATOM 751 N N . ASP A 1 93 ? -9.406 -1.227 21.673 1.00 94.44 93 ASP A N 1
ATOM 752 C CA . ASP A 1 93 ? -8.352 -0.271 22.048 1.00 94.44 93 ASP A CA 1
ATOM 753 C C . ASP A 1 93 ? -6.971 -0.696 21.538 1.00 94.44 93 ASP A C 1
ATOM 755 O O . ASP A 1 93 ? -6.212 0.139 21.057 1.00 94.44 93 ASP A O 1
ATOM 759 N N . ASN A 1 94 ? -6.669 -1.996 21.571 1.00 94.50 94 ASN A N 1
ATOM 760 C CA . ASN A 1 94 ? -5.380 -2.516 21.118 1.00 94.50 94 ASN A CA 1
ATOM 761 C C . ASN A 1 94 ? -5.176 -2.298 19.613 1.00 94.50 94 ASN A C 1
ATOM 763 O O . ASN A 1 94 ? -4.105 -1.872 19.195 1.00 94.50 94 ASN A O 1
ATOM 767 N N . ARG A 1 95 ? -6.197 -2.560 18.785 1.00 94.75 95 ARG A N 1
ATOM 768 C CA . ARG A 1 95 ? -6.126 -2.269 17.343 1.00 94.75 95 ARG A CA 1
ATOM 769 C C . ARG A 1 95 ? -6.116 -0.777 17.061 1.00 94.75 95 ARG A C 1
ATOM 771 O O . ARG A 1 95 ? -5.480 -0.350 16.104 1.00 94.75 95 ARG A O 1
ATOM 778 N N . HIS A 1 96 ? -6.799 0.011 17.887 1.00 94.50 96 HIS A N 1
ATOM 779 C CA . HIS A 1 96 ? -6.765 1.458 17.750 1.00 94.50 96 HIS A CA 1
ATOM 780 C C . HIS A 1 96 ? -5.360 2.014 17.992 1.00 94.50 96 HIS A C 1
ATOM 782 O O . HIS A 1 96 ? -4.896 2.791 17.167 1.00 94.50 96 HIS A O 1
ATOM 788 N N . ALA A 1 97 ? -4.660 1.528 19.022 1.00 92.38 97 ALA A N 1
ATOM 789 C CA . ALA A 1 97 ? -3.276 1.902 19.304 1.00 92.38 97 ALA A CA 1
ATOM 790 C C . ALA A 1 97 ? -2.332 1.603 18.125 1.00 92.38 97 ALA A C 1
ATOM 792 O O . ALA A 1 97 ? -1.472 2.411 17.809 1.00 92.38 97 ALA A O 1
ATOM 793 N N . VAL A 1 98 ? -2.539 0.500 17.394 1.00 91.94 98 VAL A N 1
ATOM 794 C CA . VAL A 1 98 ? -1.747 0.204 16.181 1.00 91.94 98 VAL A CA 1
ATOM 795 C C . VAL A 1 98 ? -1.938 1.268 15.096 1.00 91.94 98 VAL A C 1
ATOM 797 O O . VAL A 1 98 ? -0.990 1.604 14.395 1.00 91.94 98 VAL A O 1
ATOM 800 N N . VAL A 1 99 ? -3.152 1.799 14.937 1.00 90.50 99 VAL A N 1
ATOM 801 C CA . VAL A 1 99 ? -3.418 2.873 13.965 1.00 90.50 99 VAL A CA 1
ATOM 802 C C . VAL A 1 99 ? -2.885 4.215 14.471 1.00 90.50 99 VAL A C 1
ATOM 804 O O . VAL A 1 99 ? -2.457 5.040 13.670 1.00 90.50 99 VAL A O 1
ATOM 807 N N . GLU A 1 100 ? -2.874 4.442 15.786 1.00 90.12 100 GLU A N 1
ATOM 808 C CA . GLU A 1 100 ? -2.204 5.601 16.391 1.00 90.12 100 GLU A CA 1
ATOM 809 C C . GLU A 1 100 ? -0.690 5.552 16.141 1.00 90.12 100 GLU A C 1
ATOM 811 O O . GLU A 1 100 ? -0.119 6.554 15.717 1.00 90.12 100 GLU A O 1
ATOM 816 N N . ASP A 1 101 ? -0.064 4.379 16.259 1.00 90.19 101 ASP A N 1
ATOM 817 C CA . ASP A 1 101 ? 1.361 4.188 15.967 1.00 90.19 101 ASP A CA 1
ATOM 818 C C . ASP A 1 101 ? 1.719 4.542 14.510 1.00 90.19 101 ASP A C 1
ATOM 820 O O . ASP A 1 101 ? 2.849 4.945 14.236 1.00 90.19 101 ASP A O 1
ATOM 824 N N . TRP A 1 102 ? 0.781 4.443 13.557 1.00 89.81 102 TRP A N 1
ATOM 825 C CA . TRP A 1 102 ? 1.026 4.879 12.173 1.00 89.81 102 TRP A CA 1
ATOM 826 C C . TRP A 1 102 ? 1.317 6.381 12.101 1.00 89.81 102 TRP A C 1
ATOM 828 O O . TRP A 1 102 ? 2.166 6.817 11.322 1.00 89.81 102 TRP A O 1
ATOM 838 N N . LEU A 1 103 ? 0.645 7.178 12.936 1.00 85.50 103 LEU A N 1
ATOM 839 C CA . LEU A 1 103 ? 0.905 8.610 13.040 1.00 85.50 103 LEU A CA 1
ATOM 840 C C . LEU A 1 103 ? 2.303 8.872 13.615 1.00 85.50 103 LEU A C 1
ATOM 842 O O . LEU A 1 103 ? 3.039 9.698 13.075 1.00 85.50 103 LEU A O 1
ATOM 846 N N . ASP A 1 104 ? 2.686 8.133 14.658 1.00 84.38 104 ASP A N 1
ATOM 847 C CA . ASP A 1 104 ? 3.998 8.255 15.308 1.00 84.38 104 ASP A CA 1
ATOM 848 C C . ASP A 1 104 ? 5.152 7.832 14.386 1.00 84.38 104 ASP A C 1
ATOM 850 O O . ASP A 1 104 ? 6.253 8.382 14.461 1.00 84.38 104 ASP A O 1
ATOM 854 N N . GLN A 1 105 ? 4.894 6.900 13.466 1.00 86.12 105 GLN A N 1
ATOM 855 C CA . GLN A 1 105 ? 5.844 6.479 12.434 1.00 86.12 105 GLN A CA 1
ATOM 856 C C . GLN A 1 105 ? 5.845 7.383 11.194 1.00 86.12 105 GLN A C 1
ATOM 858 O O . GLN A 1 105 ? 6.589 7.122 10.248 1.00 86.12 105 GLN A O 1
ATOM 863 N N . ASN A 1 106 ? 5.075 8.479 11.208 1.00 82.06 106 ASN A N 1
ATOM 864 C CA . ASN A 1 106 ? 4.954 9.421 10.096 1.00 82.06 106 ASN A CA 1
ATOM 865 C C . ASN A 1 106 ? 4.563 8.718 8.781 1.00 82.06 106 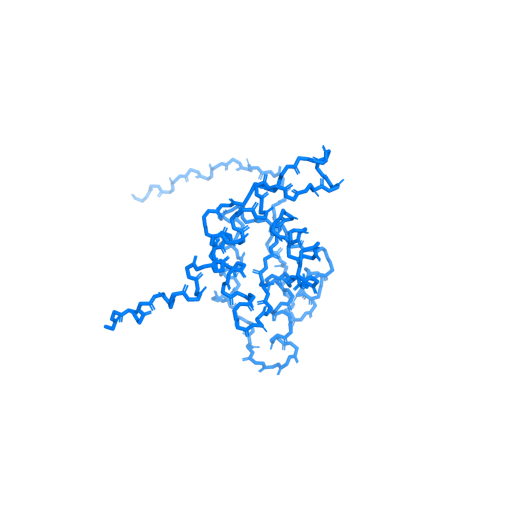ASN A C 1
ATOM 867 O O . ASN A 1 106 ? 5.071 9.044 7.701 1.00 82.06 106 ASN A O 1
ATOM 871 N N . GLU A 1 107 ? 3.666 7.734 8.884 1.00 83.00 107 GLU A N 1
ATOM 872 C CA . GLU A 1 107 ? 3.125 7.028 7.729 1.00 83.00 107 GLU A CA 1
ATOM 873 C C . GLU A 1 107 ? 2.365 7.976 6.801 1.00 83.00 107 GLU A C 1
ATOM 875 O O . GLU A 1 107 ? 1.802 9.000 7.211 1.00 83.00 107 GLU A O 1
ATOM 880 N N . LYS A 1 108 ? 2.332 7.636 5.507 1.00 84.44 108 LYS A N 1
ATOM 881 C CA . LYS A 1 108 ? 1.638 8.475 4.522 1.00 84.44 108 LYS A CA 1
ATOM 882 C C . LYS A 1 108 ? 0.130 8.535 4.845 1.00 84.44 108 LYS A C 1
ATOM 884 O O . LYS A 1 108 ? -0.470 7.510 5.184 1.00 84.44 108 LYS A O 1
ATOM 889 N N . PRO A 1 109 ? -0.516 9.709 4.693 1.00 86.44 109 PRO A N 1
ATOM 890 C CA . PRO A 1 109 ? -1.935 9.864 5.003 1.00 86.44 109 PRO A CA 1
ATOM 891 C C . PRO A 1 109 ? -2.836 8.942 4.173 1.00 86.44 109 PRO A C 1
ATOM 893 O O . PRO A 1 109 ? -2.647 8.812 2.963 1.00 86.44 109 PRO A O 1
ATOM 896 N N . GLN A 1 110 ? -3.852 8.374 4.824 1.00 91.06 110 GLN A N 1
ATOM 897 C CA . GLN A 1 110 ? -4.935 7.625 4.177 1.00 91.06 110 GLN A CA 1
ATOM 898 C C . GLN A 1 110 ? -5.952 8.589 3.547 1.00 91.06 110 GLN A C 1
ATOM 900 O O . GLN A 1 110 ? -6.044 9.761 3.935 1.00 91.06 110 GLN A O 1
ATOM 905 N N . SER A 1 111 ? -6.746 8.124 2.583 1.00 90.75 111 SER A N 1
ATOM 906 C CA . SER A 1 111 ? -7.732 8.976 1.921 1.00 90.75 111 SER A CA 1
ATOM 907 C C . SER A 1 111 ? -8.865 9.422 2.866 1.00 90.75 111 SER A C 1
ATOM 909 O O . SER A 1 111 ? -9.339 8.656 3.712 1.00 90.75 111 SER A O 1
ATOM 911 N N . PRO A 1 112 ? -9.411 10.646 2.693 1.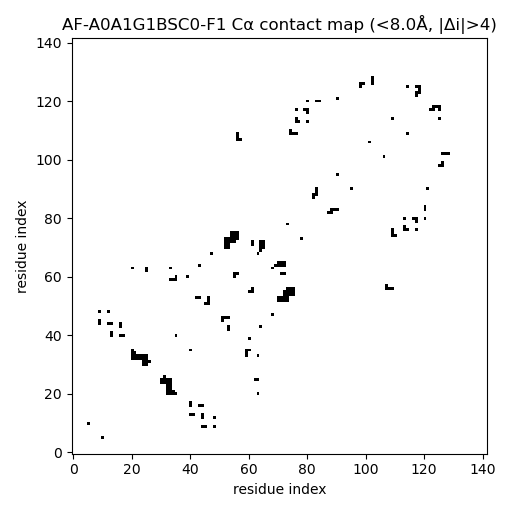00 92.19 112 PRO A N 1
ATOM 912 C CA . PRO A 1 112 ? -10.539 11.123 3.501 1.00 92.19 112 PRO A CA 1
ATOM 913 C C . PRO A 1 112 ? -11.806 10.264 3.384 1.00 92.19 112 PRO A C 1
ATOM 915 O O . PRO A 1 112 ? -12.684 10.319 4.246 1.00 92.19 112 PRO A O 1
ATOM 918 N N . ALA A 1 113 ? -11.957 9.519 2.286 1.00 93.38 113 ALA A N 1
ATOM 919 C CA . ALA A 1 113 ? -13.075 8.603 2.097 1.00 93.38 113 ALA A CA 1
ATOM 920 C C . ALA A 1 113 ? -12.958 7.393 3.035 1.00 93.38 113 ALA A C 1
ATOM 922 O O . ALA A 1 113 ? -13.900 7.129 3.785 1.00 93.38 113 ALA A O 1
ATOM 923 N N . GLU A 1 114 ? -11.797 6.732 3.059 1.00 94.88 114 GLU A N 1
ATOM 924 C CA . GLU A 1 114 ? -11.562 5.572 3.924 1.00 94.88 114 GLU A CA 1
ATOM 925 C C . GLU A 1 114 ? -11.527 5.950 5.403 1.00 94.88 114 GLU A C 1
ATOM 927 O O . GLU A 1 114 ? -12.045 5.205 6.231 1.00 94.88 114 GLU A O 1
ATOM 932 N N . ILE A 1 115 ? -11.031 7.143 5.742 1.00 94.75 115 ILE A N 1
ATOM 933 C CA . ILE A 1 115 ? -11.100 7.652 7.115 1.00 94.75 115 ILE A CA 1
ATOM 934 C C . ILE A 1 115 ? -12.553 7.792 7.574 1.00 94.75 115 ILE A C 1
ATOM 936 O O . ILE A 1 115 ? -12.936 7.231 8.595 1.00 94.75 115 ILE A O 1
ATOM 940 N N . ARG A 1 116 ? -13.406 8.481 6.807 1.00 96.00 116 ARG A N 1
ATOM 941 C CA . ARG A 1 116 ? -14.822 8.643 7.185 1.00 96.00 116 ARG A CA 1
ATOM 942 C C . ARG A 1 116 ? -15.549 7.307 7.297 1.00 96.00 116 ARG A C 1
ATOM 944 O O . ARG A 1 116 ? -16.418 7.146 8.153 1.00 96.00 116 ARG A O 1
ATOM 951 N N . ARG A 1 117 ? -15.212 6.353 6.428 1.00 96.88 117 ARG A N 1
ATOM 952 C CA . ARG A 1 117 ? -15.754 4.994 6.475 1.00 96.88 117 ARG A CA 1
ATOM 953 C C . ARG A 1 117 ? -15.319 4.278 7.754 1.00 96.88 117 ARG A C 1
ATOM 955 O O . ARG A 1 117 ? -16.177 3.765 8.465 1.00 96.88 117 ARG A O 1
ATOM 962 N N . PHE A 1 118 ? -14.037 4.341 8.095 1.00 96.69 118 PHE A N 1
ATOM 963 C CA . PHE A 1 118 ? -13.490 3.792 9.332 1.00 96.69 118 PHE A CA 1
ATOM 964 C C . PHE A 1 118 ? -14.180 4.360 10.578 1.00 96.69 118 PHE A C 1
ATOM 966 O O . PHE A 1 118 ? -14.630 3.605 11.444 1.00 96.69 118 PHE A O 1
ATOM 973 N N . GLU A 1 119 ? -14.326 5.683 10.659 1.00 96.38 119 GLU A N 1
ATOM 974 C CA . GLU A 1 119 ? -14.955 6.344 11.810 1.00 96.38 119 GLU A CA 1
ATOM 975 C C . GLU A 1 119 ? -16.425 5.939 11.960 1.00 96.38 119 GLU A C 1
ATOM 977 O O . GLU A 1 119 ? -16.911 5.728 13.071 1.00 96.38 119 GLU A O 1
ATOM 982 N N . LYS A 1 120 ? -17.131 5.751 10.838 1.00 97.06 120 LYS A N 1
ATOM 983 C CA . LYS A 1 120 ? -18.512 5.254 10.828 1.00 97.06 120 LYS A CA 1
ATOM 984 C C . LYS A 1 120 ? -18.614 3.803 11.306 1.00 97.06 120 LYS A C 1
ATOM 986 O O . LYS A 1 120 ? -19.566 3.474 12.008 1.00 97.06 120 LYS A O 1
ATOM 991 N N . LEU A 1 121 ? -17.676 2.942 10.908 1.00 96.69 121 LEU A N 1
ATOM 992 C CA . LEU A 1 121 ? -17.680 1.518 11.261 1.00 96.69 121 LEU A CA 1
ATOM 993 C C . LEU A 1 121 ? -17.306 1.280 12.725 1.00 96.69 121 LEU A C 1
ATOM 995 O O . LEU A 1 121 ? -17.872 0.404 13.373 1.00 96.69 121 LEU A O 1
ATOM 999 N N . THR A 1 122 ? -16.358 2.056 13.245 1.00 95.62 122 THR A N 1
ATOM 1000 C CA . THR A 1 122 ? -15.785 1.839 14.581 1.00 95.62 122 THR A CA 1
ATOM 1001 C C . THR A 1 122 ? -16.372 2.752 15.655 1.00 95.62 122 THR A C 1
ATOM 1003 O O . THR A 1 122 ? -16.239 2.459 16.843 1.00 95.62 122 THR A O 1
ATOM 1006 N N . GLY A 1 123 ? -16.993 3.871 15.267 1.00 94.94 123 GLY A N 1
ATOM 1007 C CA . GLY A 1 123 ? -17.431 4.924 16.185 1.00 94.94 123 GLY A CA 1
ATOM 1008 C C . GLY A 1 123 ? -16.279 5.715 16.816 1.00 94.94 123 GLY A C 1
ATOM 1009 O O . GLY A 1 123 ? -16.505 6.454 17.774 1.00 94.94 123 GLY A O 1
ATOM 1010 N N . ARG A 1 124 ? -15.046 5.555 16.320 1.00 93.31 124 ARG A N 1
ATOM 1011 C CA . ARG A 1 124 ? -13.839 6.209 16.841 1.00 93.31 124 ARG A CA 1
ATOM 1012 C C . ARG A 1 124 ? -13.247 7.144 15.806 1.00 93.31 124 ARG A C 1
ATOM 1014 O O . ARG A 1 124 ? -13.278 6.832 14.624 1.00 93.31 124 ARG A O 1
ATOM 1021 N N . ARG A 1 125 ? -12.669 8.257 16.260 1.00 92.50 125 ARG A N 1
ATOM 1022 C CA . ARG A 1 125 ? -11.947 9.193 15.390 1.00 92.50 125 ARG A CA 1
ATOM 1023 C C . ARG A 1 125 ? -10.667 8.532 14.881 1.00 92.50 125 ARG A C 1
ATOM 1025 O O . ARG A 1 125 ? -9.965 7.893 15.658 1.00 92.50 125 ARG A O 1
ATOM 1032 N N . TYR A 1 126 ? -10.356 8.690 13.601 1.00 91.25 126 TYR A N 1
ATOM 1033 C CA . TYR A 1 126 ? -9.078 8.236 13.059 1.00 91.25 126 TYR A CA 1
ATOM 1034 C C . TYR A 1 126 ? -7.953 9.173 13.537 1.00 91.25 126 TYR A C 1
ATOM 1036 O O . TYR A 1 126 ? -8.143 10.394 13.491 1.00 91.25 126 TYR A O 1
ATOM 1044 N N . PRO A 1 127 ? -6.795 8.659 13.988 1.00 87.69 127 PRO A N 1
ATOM 1045 C CA . PRO A 1 127 ? -5.682 9.505 14.405 1.00 87.69 127 PRO A CA 1
ATOM 1046 C C . PRO A 1 127 ? -5.142 10.285 13.202 1.00 87.69 127 PRO A C 1
ATOM 1048 O O . PRO A 1 127 ? -4.738 9.717 12.191 1.00 87.69 127 PRO A O 1
ATOM 1051 N N . GLN A 1 128 ? -5.172 11.612 13.292 1.00 75.06 128 GLN A N 1
ATOM 1052 C CA . GLN A 1 128 ? -4.673 12.510 12.253 1.00 75.06 128 GLN A CA 1
ATOM 1053 C C . GLN A 1 128 ? -3.681 13.490 12.862 1.00 75.06 128 GLN A C 1
ATOM 1055 O O . GLN A 1 128 ? -3.823 13.908 14.012 1.00 75.06 128 GLN A O 1
ATOM 1060 N N . TRP A 1 129 ? -2.687 13.879 12.067 1.00 60.47 129 TRP A N 1
ATOM 1061 C CA . TRP A 1 129 ? -1.804 14.976 12.426 1.00 60.47 129 TRP A CA 1
ATOM 1062 C C . TRP A 1 129 ? -2.583 16.299 12.345 1.00 60.47 129 TRP A C 1
ATOM 1064 O O . TRP A 1 129 ? -2.826 16.807 11.253 1.00 60.47 129 TRP A O 1
ATOM 1074 N N . ASP A 1 130 ? -2.969 16.864 13.493 1.00 58.41 130 ASP A N 1
ATOM 1075 C CA . ASP A 1 130 ? -3.737 18.123 13.581 1.00 58.41 130 ASP A CA 1
ATOM 1076 C C . ASP A 1 130 ? -2.866 19.390 13.372 1.00 58.41 130 ASP A C 1
ATOM 1078 O O . ASP A 1 130 ? -3.339 20.514 13.528 1.00 58.41 130 ASP A O 1
ATOM 1082 N N . GLY A 1 131 ? -1.597 19.247 12.980 1.00 47.56 131 GLY A N 1
ATOM 1083 C CA . GLY A 1 131 ? -0.774 20.382 12.560 1.00 47.56 131 GLY A CA 1
ATOM 1084 C C . GLY A 1 131 ? -0.052 21.169 13.646 1.00 47.56 131 GLY A C 1
ATOM 1085 O O . GLY A 1 131 ? 0.625 22.141 13.317 1.00 47.56 131 GLY A O 1
ATOM 1086 N N . ASP A 1 132 ? -0.138 20.754 14.909 1.00 40.72 132 ASP A N 1
ATOM 1087 C CA . ASP A 1 132 ? 0.481 21.480 16.018 1.00 40.72 132 ASP A CA 1
ATOM 1088 C C . ASP A 1 132 ? 1.370 20.548 16.857 1.00 40.72 132 ASP A C 1
ATOM 1090 O O . ASP A 1 132 ? 0.850 19.678 17.565 1.00 40.7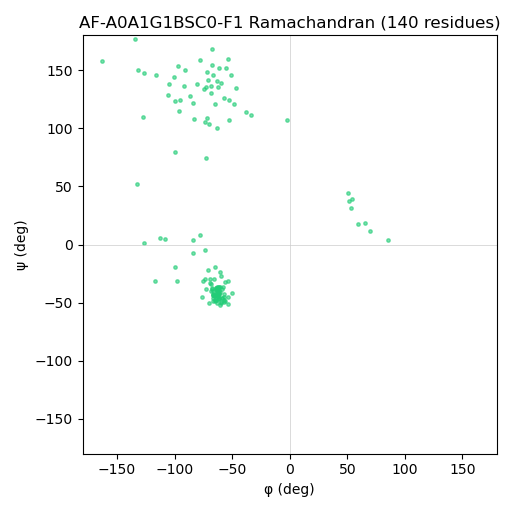2 132 ASP A O 1
ATOM 1094 N N . PRO A 1 133 ? 2.710 20.688 16.827 1.00 43.84 133 PRO A N 1
ATOM 1095 C CA . PRO A 1 133 ? 3.554 20.136 17.871 1.00 43.84 133 PR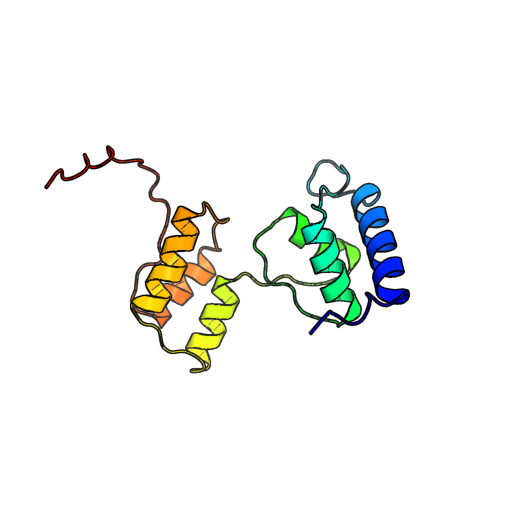O A CA 1
ATOM 1096 C C . PRO A 1 133 ? 3.351 21.004 19.121 1.00 43.84 133 PRO A C 1
ATOM 1098 O O . PRO A 1 133 ? 4.195 21.829 19.475 1.00 43.84 133 PRO A O 1
ATOM 1101 N N . GLY A 1 134 ? 2.205 20.835 19.787 1.00 38.28 134 GLY A N 1
ATOM 1102 C CA . GLY A 1 134 ? 1.963 21.418 21.101 1.00 38.28 134 GLY A CA 1
ATOM 1103 C C . GLY A 1 134 ? 3.127 21.068 22.040 1.00 38.28 134 GLY A C 1
ATOM 1104 O O . GLY A 1 134 ? 3.730 19.999 21.902 1.00 38.28 134 GLY A O 1
ATOM 1105 N N . PRO A 1 135 ? 3.496 21.965 22.972 1.00 40.38 135 PRO A N 1
ATOM 1106 C CA . PRO A 1 135 ? 4.783 21.912 23.649 1.00 40.38 135 PRO A CA 1
ATOM 1107 C C . PRO A 1 135 ? 4.964 20.566 24.343 1.00 40.38 135 PRO A C 1
ATOM 1109 O O . PRO A 1 135 ? 4.121 20.155 25.146 1.00 40.38 135 PRO A O 1
ATOM 1112 N N . SER A 1 136 ? 6.078 19.901 24.023 1.00 50.78 136 SER A N 1
ATOM 1113 C CA . SER A 1 136 ? 6.524 18.651 24.628 1.00 50.78 136 SER A CA 1
ATOM 1114 C C . SER A 1 136 ? 6.221 18.658 26.122 1.00 50.78 136 SER A C 1
ATOM 1116 O O . SER A 1 136 ? 6.780 19.462 26.875 1.00 50.78 136 SER A O 1
ATOM 1118 N N . ARG A 1 137 ? 5.312 17.778 26.561 1.00 41.75 137 ARG A N 1
ATOM 1119 C CA . ARG A 1 137 ? 5.045 17.578 27.989 1.00 41.75 137 ARG A CA 1
ATOM 1120 C C . ARG A 1 137 ? 6.386 17.301 28.676 1.00 41.75 137 ARG A C 1
ATOM 1122 O O . ARG A 1 137 ? 7.072 16.362 28.267 1.00 41.75 137 ARG A O 1
ATOM 1129 N N . PRO A 1 138 ? 6.786 18.070 29.703 1.00 46.94 138 PRO A N 1
ATOM 1130 C CA . PRO A 1 138 ? 8.005 17.754 30.420 1.00 46.94 138 PRO A CA 1
ATOM 1131 C C . PRO A 1 138 ? 7.839 16.384 31.074 1.00 46.94 138 PRO A C 1
ATOM 1133 O O . PRO A 1 138 ? 6.793 16.076 31.656 1.00 46.94 138 PRO A O 1
ATOM 1136 N N . ALA A 1 139 ? 8.881 15.561 30.948 1.00 50.00 139 ALA A N 1
ATOM 1137 C CA . ALA A 1 139 ? 8.968 14.256 31.577 1.00 50.00 139 ALA A CA 1
ATOM 1138 C C . ALA A 1 139 ? 8.591 14.376 33.060 1.00 50.00 139 ALA A C 1
ATOM 1140 O O . ALA A 1 139 ? 9.225 15.121 33.815 1.00 50.00 139 ALA A O 1
ATOM 1141 N N . ARG A 1 140 ? 7.556 13.640 33.479 1.00 48.53 140 ARG A N 1
ATOM 1142 C CA . ARG A 1 140 ? 7.270 13.440 34.899 1.00 48.53 140 ARG A CA 1
ATOM 1143 C C . ARG A 1 140 ? 8.456 12.683 35.489 1.00 48.53 140 ARG A C 1
ATOM 1145 O O . ARG A 1 140 ? 8.574 11.478 35.303 1.00 48.53 140 ARG A O 1
ATOM 1152 N N . ARG A 1 141 ? 9.348 13.405 36.167 1.00 44.94 141 ARG A N 1
ATOM 1153 C CA . ARG A 1 141 ? 10.285 12.803 37.113 1.00 44.94 141 ARG A CA 1
ATOM 1154 C C . ARG A 1 141 ? 9.468 12.389 38.336 1.00 44.94 141 ARG A C 1
ATOM 1156 O O . ARG A 1 141 ? 8.942 13.259 39.029 1.00 44.94 141 ARG A O 1
ATOM 1163 N N . GLY A 1 142 ? 9.290 11.082 38.501 1.00 54.09 142 GLY A N 1
ATOM 1164 C CA . GLY A 1 142 ? 9.046 10.464 39.804 1.00 54.09 142 GLY A CA 1
ATOM 1165 C C . GLY A 1 142 ? 10.367 10.228 40.517 1.00 54.09 142 GLY A C 1
ATOM 1166 O O . GLY A 1 142 ? 11.401 10.166 39.809 1.00 54.09 142 GLY A O 1
#

Solvent-accessible surface area (backbone atoms only — not comparable to full-atom values): 8746 Å² total; per-residue (Å²): 137,80,76,80,68,78,44,76,62,53,57,51,46,36,53,51,50,48,52,42,33,66,64,43,60,32,81,91,54,87,51,37,50,48,87,69,52,76,65,52,40,51,52,52,36,52,25,65,74,69,74,48,79,47,74,48,71,52,67,66,60,43,51,47,36,37,75,75,67,73,38,72,58,40,44,64,60,48,55,53,42,51,32,47,75,68,64,74,47,83,88,49,69,72,63,48,49,57,54,43,47,38,59,78,68,66,54,75,81,78,56,75,66,44,46,55,50,42,26,68,75,65,74,44,84,72,77,70,87,85,83,68,89,65,79,78,77,76,80,83,81,127